Protein AF-A0A2V7IYR8-F1 (afdb_monomer)

Mean predicted aligned e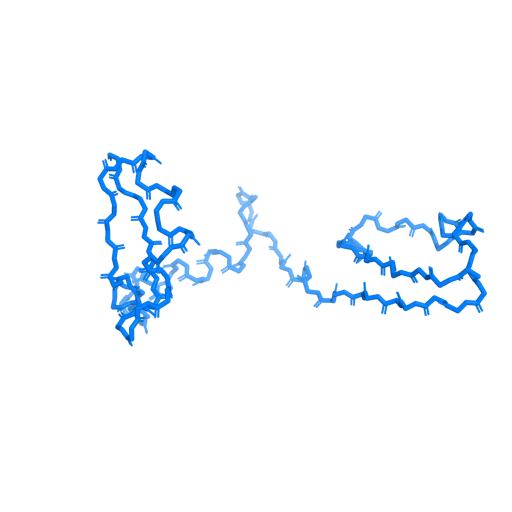rror: 12.11 Å

Radius of gyration: 20.06 Å; Cα contacts (8 Å, |Δi|>4): 96; chains: 1; bounding box: 41×47×37 Å

Solvent-accessible surface area (backbone atoms only — not comparable to full-atom values): 6291 Å² total; per-residue (Å²): 99,79,49,77,47,75,41,80,68,67,76,74,83,71,72,65,75,72,79,50,71,84,71,82,57,82,51,66,46,80,45,68,71,81,85,80,92,58,59,64,42,100,86,71,46,48,37,60,57,56,53,53,49,52,34,41,79,69,67,76,42,81,66,66,83,46,56,61,40,79,33,77,42,78,85,45,47,64,52,42,75,72,52,54,65,75,41,95,78,52,74,32,75,44,76,52,125

Structure (mmCIF, N/CA/C/O backbone):
data_AF-A0A2V7IYR8-F1
#
_entry.id   AF-A0A2V7IYR8-F1
#
loop_
_atom_site.group_PDB
_atom_site.id
_atom_site.type_symbol
_atom_site.label_atom_id
_atom_site.label_alt_id
_atom_site.label_comp_id
_atom_site.label_asym_id
_atom_site.label_entity_id
_atom_site.label_seq_id
_atom_site.pdbx_PDB_ins_code
_atom_site.Cartn_x
_atom_site.Cartn_y
_atom_site.Cartn_z
_atom_site.occupancy
_atom_site.B_iso_or_equiv
_atom_site.auth_seq_id
_atom_site.auth_comp_id
_atom_site.auth_asym_id
_atom_site.auth_atom_id
_atom_site.pdbx_PDB_model_num
ATOM 1 N N . LYS A 1 1 ? 19.211 17.245 -20.944 1.00 63.03 1 LYS A N 1
ATOM 2 C CA . LYS A 1 1 ? 19.038 16.235 -19.869 1.00 63.03 1 LYS A CA 1
ATOM 3 C C . LYS A 1 1 ? 17.562 15.887 -19.796 1.00 63.03 1 LYS A C 1
ATOM 5 O O . LYS A 1 1 ? 16.777 16.785 -19.508 1.00 63.03 1 LYS A O 1
ATOM 10 N N . GLN A 1 2 ? 17.223 14.639 -20.103 1.00 73.31 2 GLN A N 1
ATOM 11 C CA . GLN A 1 2 ? 15.884 14.084 -19.915 1.00 73.31 2 GLN A CA 1
ATOM 12 C C . GLN A 1 2 ? 15.793 13.498 -18.505 1.00 73.31 2 GLN A C 1
ATOM 14 O O . GLN A 1 2 ? 16.778 12.958 -17.998 1.00 73.31 2 GLN A O 1
ATOM 19 N N . GLY A 1 3 ? 14.646 13.666 -17.855 1.00 78.44 3 GLY A N 1
ATOM 20 C CA . GLY A 1 3 ? 14.418 13.185 -16.498 1.00 78.44 3 GLY A CA 1
ATOM 21 C C . GLY A 1 3 ? 12.930 13.042 -16.215 1.00 78.44 3 GLY A C 1
ATOM 22 O O . GLY A 1 3 ? 12.135 13.899 -16.602 1.00 78.44 3 GLY A O 1
ATOM 23 N N . THR A 1 4 ? 12.565 11.954 -15.543 1.00 85.31 4 THR A N 1
ATOM 24 C CA . THR A 1 4 ? 11.200 11.728 -15.060 1.00 85.31 4 THR A CA 1
ATOM 25 C C . THR A 1 4 ? 11.124 12.123 -13.593 1.00 85.31 4 THR A C 1
ATOM 27 O O . THR A 1 4 ? 11.912 11.637 -12.782 1.00 85.31 4 THR A O 1
ATOM 30 N N . VAL A 1 5 ? 10.170 12.988 -13.249 1.00 83.19 5 VAL A N 1
ATOM 31 C CA . VAL A 1 5 ? 9.919 13.431 -11.873 1.00 83.19 5 VAL A CA 1
ATOM 32 C C . VAL A 1 5 ? 8.566 12.892 -11.424 1.00 83.19 5 VAL A C 1
ATOM 34 O O . VAL A 1 5 ? 7.537 13.214 -12.020 1.00 83.19 5 VAL A O 1
ATOM 37 N N . LEU A 1 6 ? 8.571 12.074 -10.369 1.00 82.06 6 LEU A N 1
ATOM 38 C CA . LEU A 1 6 ? 7.364 11.552 -9.728 1.00 82.06 6 LEU A CA 1
ATOM 39 C C . LEU A 1 6 ? 7.008 12.404 -8.505 1.00 82.06 6 LEU A C 1
ATOM 41 O O . LEU A 1 6 ? 7.771 12.468 -7.543 1.00 82.06 6 LEU A O 1
ATOM 45 N N . LEU A 1 7 ? 5.824 13.011 -8.523 1.00 79.50 7 LEU A N 1
ATOM 46 C CA . LEU A 1 7 ? 5.304 13.854 -7.446 1.00 79.50 7 LEU A CA 1
ATOM 47 C C . LEU A 1 7 ? 4.347 13.058 -6.548 1.00 79.50 7 LEU A C 1
ATOM 49 O O . LEU A 1 7 ? 3.122 13.192 -6.616 1.00 79.50 7 LEU A O 1
ATOM 53 N N . TYR A 1 8 ? 4.905 12.187 -5.708 1.00 72.88 8 TYR A N 1
ATOM 54 C CA . TYR A 1 8 ? 4.110 11.348 -4.810 1.00 72.88 8 TYR A CA 1
ATOM 55 C C . TYR A 1 8 ? 3.603 12.135 -3.594 1.00 72.88 8 TYR A C 1
ATOM 57 O O . TYR A 1 8 ? 4.386 12.757 -2.881 1.00 72.88 8 TYR A O 1
ATOM 65 N N . GLY A 1 9 ? 2.287 12.112 -3.354 1.00 65.75 9 GLY A N 1
ATOM 66 C CA . GLY A 1 9 ? 1.670 12.817 -2.222 1.00 65.75 9 GLY A CA 1
ATOM 67 C C . GLY A 1 9 ? 1.726 14.347 -2.319 1.00 65.75 9 GLY A C 1
ATOM 68 O O . GLY A 1 9 ? 1.489 15.036 -1.323 1.00 65.75 9 GLY A O 1
ATOM 69 N N . HIS A 1 10 ? 2.040 14.888 -3.501 1.00 70.81 10 HIS A N 1
ATOM 70 C CA . HIS A 1 10 ? 2.066 16.331 -3.721 1.00 70.81 10 HIS A CA 1
ATOM 71 C C . HIS A 1 10 ? 0.698 16.954 -3.395 1.00 70.81 10 HIS A C 1
ATOM 73 O O . HIS A 1 10 ? -0.352 16.375 -3.669 1.00 70.81 10 HIS A O 1
ATOM 79 N N . GLY A 1 11 ? 0.717 18.117 -2.741 1.00 66.94 11 GLY A N 1
ATOM 80 C CA . GLY A 1 11 ? -0.490 18.812 -2.280 1.00 66.94 11 GLY A CA 1
ATOM 81 C C . GLY A 1 11 ? -1.031 18.379 -0.909 1.00 66.94 11 GLY A C 1
ATOM 82 O O . GLY A 1 11 ? -1.866 19.092 -0.365 1.00 66.94 11 GLY A O 1
ATOM 83 N N . HIS A 1 12 ? -0.546 17.289 -0.295 1.00 66.12 12 HIS A N 1
ATOM 84 C CA . HIS A 1 12 ? -1.056 16.834 1.011 1.00 66.12 12 HIS A CA 1
ATOM 85 C C . HIS A 1 12 ? -0.705 17.776 2.180 1.00 66.12 12 HIS A C 1
ATOM 87 O O . HIS A 1 12 ? -1.519 17.971 3.076 1.00 66.12 12 HIS A O 1
ATOM 93 N N . ALA A 1 13 ? 0.490 18.376 2.162 1.00 68.62 13 ALA A N 1
ATOM 94 C CA . ALA A 1 13 ? 1.009 19.199 3.261 1.00 68.62 13 ALA A CA 1
ATOM 95 C C . ALA A 1 13 ? 0.964 20.720 2.997 1.00 68.62 13 ALA A C 1
ATOM 97 O O . ALA A 1 13 ? 1.507 21.487 3.785 1.00 68.62 13 ALA A O 1
ATOM 98 N N . GLY A 1 14 ? 0.360 21.168 1.886 1.00 68.88 14 GLY A N 1
ATOM 99 C CA . GLY A 1 14 ? 0.218 22.600 1.571 1.00 68.88 14 GLY A CA 1
ATOM 100 C C . GLY A 1 14 ? 1.532 23.358 1.320 1.00 68.88 14 GLY A C 1
ATOM 101 O O . GLY A 1 14 ? 1.571 24.573 1.481 1.00 68.88 14 GLY A O 1
ATOM 102 N N . VAL A 1 15 ? 2.609 22.656 0.955 1.00 76.81 15 VAL A N 1
ATOM 103 C CA . VAL A 1 15 ? 3.914 23.268 0.656 1.00 76.81 15 VAL A CA 1
ATOM 104 C C . VAL A 1 15 ? 3.844 24.059 -0.650 1.00 76.81 15 VAL A C 1
ATOM 106 O O . VAL A 1 15 ? 3.266 23.593 -1.633 1.00 76.81 15 VAL A O 1
ATOM 109 N N . ASP A 1 16 ? 4.451 25.246 -0.648 1.00 81.69 16 ASP A N 1
ATOM 110 C CA . ASP A 1 16 ? 4.488 26.143 -1.800 1.00 81.69 16 ASP A CA 1
ATOM 111 C C . ASP A 1 16 ? 5.246 25.540 -2.997 1.00 81.69 16 ASP A C 1
ATOM 113 O O . ASP A 1 16 ? 6.231 24.809 -2.845 1.00 81.69 16 ASP A O 1
ATOM 117 N N . LEU A 1 17 ? 4.800 25.891 -4.208 1.00 73.62 17 LEU A N 1
ATOM 118 C CA . LEU A 1 17 ? 5.365 25.381 -5.459 1.00 73.62 17 LEU A CA 1
ATOM 119 C C . LEU A 1 17 ? 6.847 25.757 -5.635 1.00 73.62 17 LEU A C 1
ATOM 121 O O . LEU A 1 17 ? 7.560 25.087 -6.383 1.00 73.62 17 LEU A O 1
ATOM 125 N N . SER A 1 18 ? 7.338 26.781 -4.924 1.00 82.50 18 SER A N 1
ATOM 126 C CA . SER A 1 18 ? 8.751 27.178 -4.927 1.00 82.50 18 SER A CA 1
ATOM 127 C C . SER A 1 18 ? 9.712 26.064 -4.504 1.00 82.50 18 SER A C 1
ATOM 129 O O . SER A 1 18 ? 10.871 26.083 -4.925 1.00 82.50 18 SER A O 1
ATOM 131 N N . ALA A 1 19 ? 9.248 25.045 -3.768 1.00 79.56 19 ALA A N 1
ATOM 132 C CA . ALA A 1 19 ? 10.031 23.844 -3.466 1.00 79.56 19 ALA A CA 1
ATOM 133 C C . ALA A 1 19 ? 10.512 23.102 -4.732 1.00 79.56 19 ALA A C 1
ATOM 135 O O . ALA A 1 19 ? 11.508 22.380 -4.690 1.00 79.56 19 ALA A O 1
ATOM 136 N N . MET A 1 20 ? 9.844 23.300 -5.872 1.00 79.94 20 MET A N 1
ATOM 137 C CA . MET A 1 20 ? 10.209 22.691 -7.152 1.00 79.94 20 MET A CA 1
ATOM 138 C C . MET A 1 20 ? 11.217 23.514 -7.967 1.00 79.94 20 MET A C 1
ATOM 140 O O . MET A 1 20 ? 11.734 23.008 -8.959 1.00 79.94 20 MET A O 1
ATOM 144 N N . ASN A 1 21 ? 11.559 24.742 -7.556 1.00 85.69 21 ASN A N 1
ATOM 145 C CA . ASN A 1 21 ? 12.408 25.649 -8.348 1.00 85.69 21 ASN A CA 1
ATOM 146 C C . ASN A 1 21 ? 13.820 25.104 -8.623 1.00 85.69 21 ASN A C 1
ATOM 148 O O . ASN A 1 21 ? 14.460 25.504 -9.595 1.00 85.69 21 ASN A O 1
ATOM 152 N N . GLN A 1 22 ? 14.304 24.193 -7.775 1.00 80.75 22 GLN A N 1
ATOM 153 C CA . GLN A 1 22 ? 15.618 23.557 -7.914 1.00 80.75 22 GLN A CA 1
ATOM 154 C C . GLN A 1 22 ? 15.620 22.380 -8.907 1.00 80.75 22 GLN A C 1
ATOM 156 O O . GLN A 1 22 ? 16.682 21.880 -9.274 1.00 80.75 22 GLN A O 1
ATOM 161 N N . LEU A 1 23 ? 14.449 21.922 -9.359 1.00 78.12 23 LEU A N 1
ATOM 162 C CA . LEU A 1 23 ? 14.318 20.833 -10.324 1.00 78.12 23 LEU A CA 1
ATOM 163 C C . LEU A 1 23 ? 14.228 21.402 -11.741 1.00 78.12 23 LEU A C 1
ATOM 165 O O . LEU A 1 23 ? 13.147 21.706 -12.238 1.00 78.12 23 LEU A O 1
ATOM 169 N N . GLN A 1 24 ? 15.376 21.527 -12.406 1.00 80.81 24 GLN A N 1
ATOM 170 C CA . GLN A 1 24 ? 15.461 22.041 -13.774 1.00 80.81 24 GLN A CA 1
ATOM 171 C C . GLN A 1 24 ? 15.923 20.952 -14.746 1.00 80.81 24 GLN A C 1
ATOM 173 O O . GLN A 1 24 ? 17.036 20.430 -14.653 1.00 80.81 24 GLN A O 1
ATOM 178 N N . PHE A 1 25 ? 15.066 20.635 -15.715 1.00 79.31 25 PHE A N 1
ATOM 179 C CA . PHE A 1 25 ? 15.351 19.713 -16.813 1.00 79.31 25 PHE A CA 1
ATOM 180 C C . PHE A 1 25 ? 15.046 20.403 -18.141 1.00 79.31 25 PHE A C 1
ATOM 182 O O . PHE A 1 25 ? 14.153 21.241 -18.212 1.00 79.31 25 PHE A O 1
ATOM 189 N N . LEU A 1 26 ? 15.778 20.035 -19.196 1.00 77.19 26 LEU A N 1
ATOM 190 C CA . LEU A 1 26 ? 15.520 20.552 -20.547 1.00 77.19 26 LEU A CA 1
ATOM 191 C C . LEU A 1 26 ? 14.194 20.011 -21.106 1.00 77.19 26 LEU A C 1
ATOM 193 O O . LEU A 1 26 ? 13.485 20.734 -21.790 1.00 77.19 26 LEU A O 1
ATOM 197 N N . GLU A 1 27 ? 13.863 18.759 -20.777 1.00 79.81 27 GLU A N 1
ATOM 198 C CA . GLU A 1 27 ? 12.642 18.062 -21.204 1.00 79.81 27 GLU A CA 1
ATOM 199 C C . GLU A 1 27 ? 12.154 17.153 -20.056 1.00 79.81 27 GLU A C 1
ATOM 201 O O . GLU A 1 27 ? 12.524 15.973 -19.999 1.00 79.81 27 GLU A O 1
ATOM 206 N N . PRO A 1 28 ? 11.414 17.682 -19.065 1.00 79.31 28 PRO A N 1
ATOM 207 C CA . PRO A 1 28 ? 10.902 16.861 -17.975 1.00 79.31 28 PRO A CA 1
ATOM 208 C C . PRO A 1 28 ? 9.676 16.047 -18.405 1.00 79.31 28 PRO A C 1
ATOM 210 O O . PRO A 1 28 ? 8.747 16.575 -19.013 1.00 79.31 28 PRO A O 1
ATOM 213 N N . THR A 1 29 ? 9.622 14.780 -17.991 1.00 85.19 29 THR A N 1
ATOM 214 C CA . THR A 1 29 ? 8.357 14.033 -17.894 1.00 85.19 29 THR A CA 1
ATOM 215 C C . THR A 1 29 ? 7.855 14.134 -16.458 1.00 85.19 29 THR A C 1
ATOM 217 O O . THR A 1 29 ? 8.483 13.601 -15.541 1.00 85.19 29 THR A O 1
ATOM 220 N N . LEU A 1 30 ? 6.740 14.835 -16.246 1.00 83.44 30 LEU A N 1
ATOM 221 C CA . LEU A 1 30 ? 6.130 14.979 -14.926 1.00 83.44 30 LEU A CA 1
ATOM 222 C C . LEU A 1 30 ? 5.028 13.934 -14.732 1.00 83.44 30 LEU A C 1
ATOM 224 O O . LEU A 1 30 ? 4.055 13.907 -15.482 1.00 83.44 30 LEU A O 1
ATOM 228 N N . VAL A 1 31 ? 5.159 13.107 -13.697 1.00 81.44 31 VAL A N 1
ATOM 229 C CA . VAL A 1 31 ? 4.123 12.157 -13.280 1.00 81.44 31 VAL A CA 1
ATOM 230 C C . VAL A 1 31 ? 3.597 12.609 -11.926 1.00 81.44 31 VAL A C 1
ATOM 232 O O . VAL A 1 31 ? 4.289 12.510 -10.914 1.00 81.44 31 VAL A O 1
ATOM 235 N N . SER A 1 32 ? 2.371 13.127 -11.914 1.00 76.50 32 SER A N 1
ATOM 236 C CA . SER A 1 32 ? 1.736 13.682 -10.718 1.00 76.50 32 SER A CA 1
ATOM 237 C C . SER A 1 32 ? 0.485 12.879 -10.364 1.00 76.50 32 SER A C 1
ATOM 239 O O . SER A 1 32 ? -0.617 13.256 -10.765 1.00 76.50 32 SER A O 1
ATOM 241 N N . PRO A 1 33 ? 0.618 11.724 -9.683 1.00 60.81 33 PRO A N 1
ATOM 242 C CA . PRO A 1 33 ? -0.544 10.937 -9.306 1.00 60.81 33 PRO A CA 1
ATOM 243 C C . PRO A 1 33 ? -1.403 11.747 -8.330 1.00 60.81 33 PRO A C 1
ATOM 245 O O . PRO A 1 33 ? -0.956 12.141 -7.253 1.00 60.81 33 PRO A O 1
ATOM 248 N N . VAL A 1 34 ? -2.647 12.002 -8.725 1.00 59.16 34 VAL A N 1
ATOM 249 C CA . VAL A 1 34 ? -3.673 12.616 -7.881 1.00 59.16 34 VAL A CA 1
ATOM 250 C C . VAL A 1 34 ? -4.511 11.507 -7.245 1.00 59.16 34 VAL A C 1
ATOM 252 O O . VAL A 1 34 ? -5.019 10.634 -7.946 1.00 59.16 34 VAL A O 1
ATOM 255 N N . GLY A 1 35 ? -4.625 11.502 -5.913 1.00 57.78 35 GLY A N 1
ATOM 256 C CA . GLY A 1 35 ? -5.372 10.458 -5.198 1.00 57.78 35 GLY A CA 1
ATOM 257 C C . GLY A 1 35 ? -4.965 10.252 -3.740 1.00 57.78 35 GLY A C 1
ATOM 258 O 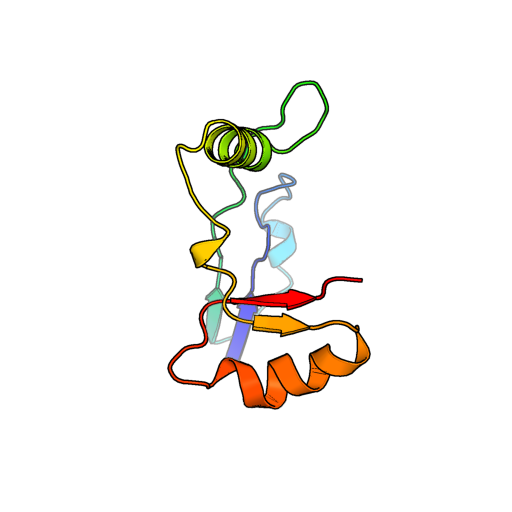O . GLY A 1 35 ? -4.629 9.140 -3.354 1.00 57.78 35 GLY A O 1
ATOM 259 N N . ALA A 1 36 ? -4.996 11.307 -2.923 1.00 51.66 36 ALA A N 1
ATOM 260 C CA . ALA A 1 36 ? -4.871 11.209 -1.461 1.00 51.66 36 ALA A CA 1
ATOM 261 C C . ALA A 1 36 ? -6.113 11.768 -0.731 1.00 51.66 36 ALA A C 1
ATOM 263 O O . ALA A 1 36 ? -6.045 12.143 0.436 1.00 51.66 36 ALA A O 1
ATOM 264 N N . SER A 1 37 ? -7.256 11.876 -1.418 1.00 56.84 37 SER A N 1
ATOM 265 C CA . SER A 1 37 ? -8.481 12.496 -0.899 1.00 56.84 37 SER A CA 1
ATOM 266 C C . SER A 1 37 ? -9.320 11.511 -0.082 1.00 56.84 37 SER A C 1
ATOM 268 O O . SER A 1 37 ? -10.391 11.068 -0.491 1.00 56.84 37 SER A O 1
ATOM 270 N N . GLY A 1 38 ? -8.825 11.160 1.101 1.00 65.56 38 GLY A N 1
ATOM 271 C CA . GLY A 1 38 ? -9.614 10.510 2.142 1.00 65.56 38 GLY A CA 1
ATOM 272 C C . GLY A 1 38 ? -9.740 11.428 3.350 1.00 65.56 38 GLY A C 1
ATOM 273 O O . GLY A 1 38 ? -8.750 12.011 3.781 1.00 65.56 38 GLY A O 1
ATOM 274 N N . GLY A 1 39 ? -10.949 11.552 3.899 1.00 82.94 39 GLY A N 1
ATOM 275 C CA . GLY A 1 39 ? -11.125 12.088 5.247 1.00 82.94 39 GLY A CA 1
ATOM 276 C C . GLY A 1 39 ? -10.562 11.135 6.303 1.00 82.94 39 GLY A C 1
ATOM 277 O O . GLY A 1 39 ? -10.153 10.011 5.995 1.00 82.94 39 GLY A O 1
ATOM 278 N N . TRP A 1 40 ? -10.581 11.586 7.549 1.00 89.62 40 TRP A N 1
ATOM 279 C CA . TRP A 1 40 ? -10.256 10.778 8.719 1.00 89.62 40 TRP A CA 1
ATOM 280 C C . TRP A 1 40 ? -11.497 10.688 9.606 1.00 89.62 40 TRP A C 1
ATOM 282 O O . TRP A 1 40 ? -12.231 11.667 9.750 1.00 89.62 40 TRP A O 1
ATOM 292 N N . GLU A 1 41 ? -11.747 9.520 10.187 1.00 92.38 41 GLU A N 1
ATOM 293 C CA . GLU A 1 41 ? -12.753 9.361 11.234 1.00 92.38 41 GLU A CA 1
ATOM 294 C C . GLU A 1 41 ? -12.261 10.003 12.543 1.00 92.38 41 GLU A C 1
ATOM 296 O O . GLU A 1 41 ? -11.073 10.283 12.710 1.00 92.38 41 GLU A O 1
ATOM 301 N N . ALA A 1 42 ? -13.163 10.202 13.508 1.00 94.62 42 ALA A N 1
ATOM 302 C CA . ALA A 1 42 ? -12.824 10.801 14.805 1.00 94.62 42 ALA A CA 1
ATOM 303 C C . ALA A 1 42 ? -11.747 10.019 15.590 1.00 94.62 42 ALA A C 1
ATOM 305 O O . ALA A 1 42 ? -11.081 10.585 16.451 1.00 94.62 42 ALA A O 1
ATOM 306 N N . ASP A 1 43 ? -11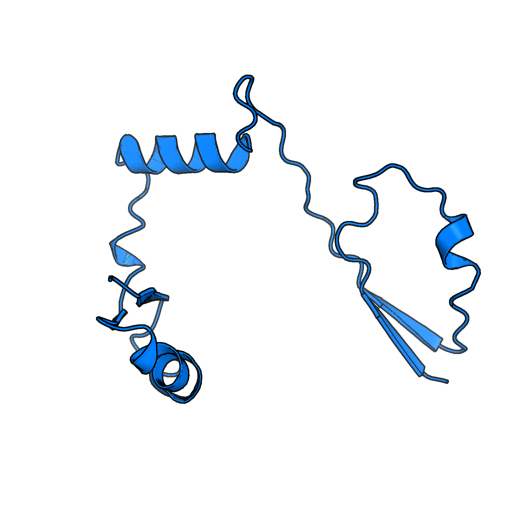.568 8.731 15.284 1.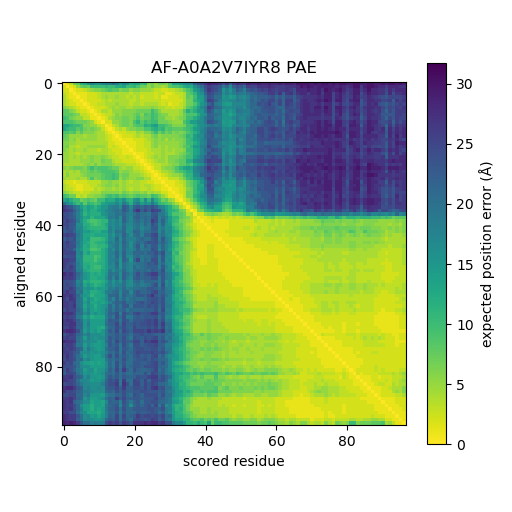00 92.94 43 ASP A N 1
ATOM 307 C CA . ASP A 1 43 ? -10.554 7.852 15.877 1.00 92.94 43 ASP A CA 1
ATOM 308 C C . ASP A 1 43 ? -9.215 7.843 15.112 1.00 92.94 43 ASP A C 1
ATOM 310 O O . ASP A 1 43 ? -8.323 7.059 15.431 1.00 92.94 43 ASP A O 1
ATOM 314 N N . GLY A 1 44 ? -9.066 8.700 14.098 1.00 86.31 44 GLY A N 1
ATOM 315 C CA . GLY A 1 44 ? -7.840 8.825 13.314 1.00 86.31 44 GLY A CA 1
ATOM 316 C C . GLY A 1 44 ? -7.647 7.737 12.258 1.00 86.31 44 GLY A C 1
ATOM 317 O O . GLY A 1 44 ? -6.576 7.666 11.658 1.00 86.31 44 GLY A O 1
ATOM 318 N N . ARG A 1 45 ? -8.646 6.889 11.979 1.00 88.81 45 ARG A N 1
ATOM 319 C CA . ARG A 1 45 ? -8.583 5.957 10.841 1.00 88.81 45 ARG A CA 1
ATOM 320 C C . ARG A 1 45 ? -8.964 6.650 9.527 1.00 88.81 45 ARG A C 1
ATOM 322 O O . ARG A 1 45 ? -9.855 7.498 9.530 1.00 88.81 45 ARG A O 1
ATOM 329 N N . PRO A 1 46 ? -8.376 6.265 8.377 1.00 88.38 46 PRO A N 1
ATOM 330 C CA . PRO A 1 46 ? -8.807 6.793 7.085 1.00 88.38 46 PRO A CA 1
ATOM 331 C C . PRO A 1 46 ? -10.272 6.433 6.793 1.00 88.38 46 PRO A C 1
ATOM 333 O O . PRO A 1 46 ? -10.653 5.261 6.846 1.00 88.38 46 PRO A O 1
ATOM 336 N N . THR A 1 47 ? -11.093 7.406 6.398 1.00 8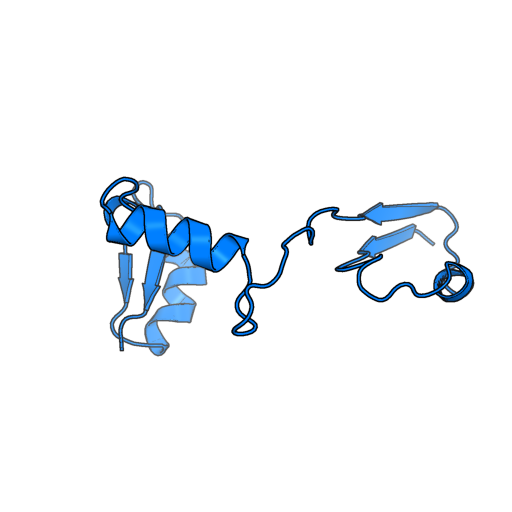9.56 47 THR A N 1
ATOM 337 C CA . THR A 1 47 ? -12.518 7.200 6.080 1.00 89.56 47 THR A CA 1
ATOM 338 C C . THR A 1 47 ? -12.720 6.143 4.993 1.00 89.56 47 THR A C 1
ATOM 340 O O . THR A 1 47 ? -13.634 5.322 5.084 1.00 89.56 47 THR A O 1
ATOM 343 N N . THR A 1 48 ? -11.850 6.099 3.978 1.00 88.62 48 THR A N 1
ATOM 344 C CA . THR A 1 48 ? -11.907 5.073 2.921 1.00 88.62 48 THR A CA 1
ATOM 345 C C . THR A 1 48 ? -11.700 3.670 3.484 1.00 88.62 48 THR A C 1
ATOM 347 O O . THR A 1 48 ? -12.434 2.754 3.118 1.00 88.62 48 THR A O 1
ATOM 350 N N . TYR A 1 49 ? -10.755 3.507 4.415 1.00 89.75 49 TYR A N 1
ATOM 351 C CA . TYR A 1 49 ? -10.520 2.234 5.092 1.00 89.75 49 TYR A CA 1
ATOM 352 C C . TYR A 1 49 ? -11.756 1.802 5.889 1.00 89.75 49 TYR A C 1
ATOM 354 O O . TYR A 1 49 ? -12.232 0.682 5.721 1.00 89.75 49 TYR A O 1
ATOM 362 N N . VAL A 1 50 ? -12.335 2.701 6.693 1.00 94.44 50 VAL A N 1
ATOM 363 C CA . VAL A 1 50 ? -13.508 2.380 7.525 1.00 94.44 50 VAL A CA 1
ATOM 364 C C . VAL A 1 50 ? -14.735 2.040 6.679 1.00 94.44 50 VAL A C 1
ATOM 366 O O . VAL A 1 50 ? -15.466 1.103 7.000 1.00 94.44 50 VAL A O 1
ATOM 369 N N . ARG A 1 51 ? -14.961 2.753 5.570 1.00 94.19 51 ARG A N 1
ATOM 370 C CA . ARG A 1 51 ? -16.043 2.428 4.628 1.00 94.19 51 ARG A CA 1
ATOM 371 C C . ARG A 1 51 ? -15.832 1.065 3.972 1.00 94.19 51 ARG A C 1
ATOM 373 O O . ARG A 1 51 ? -16.769 0.274 3.958 1.00 94.19 51 ARG A O 1
ATOM 380 N N . ALA A 1 52 ? -14.629 0.783 3.473 1.00 94.25 52 ALA A N 1
ATOM 381 C CA . ALA A 1 52 ? -14.314 -0.500 2.849 1.00 94.25 52 ALA A CA 1
ATOM 382 C C . ALA A 1 52 ? -14.475 -1.668 3.834 1.00 94.25 52 ALA A C 1
ATOM 384 O O . ALA A 1 52 ? -15.120 -2.660 3.504 1.00 94.25 52 ALA A O 1
ATOM 385 N N . LEU A 1 53 ? -13.975 -1.519 5.065 1.00 95.19 53 LEU A N 1
ATOM 386 C CA . LEU A 1 53 ? -14.125 -2.522 6.118 1.00 95.19 53 LEU A CA 1
ATOM 387 C C . LEU A 1 53 ? -15.603 -2.816 6.411 1.00 95.19 53 LEU A C 1
ATOM 389 O O . LEU A 1 53 ? -16.000 -3.975 6.412 1.00 95.19 53 LEU A O 1
ATOM 393 N N . ARG A 1 54 ? -16.443 -1.782 6.556 1.00 97.38 54 ARG A N 1
ATOM 394 C CA . ARG A 1 54 ? -17.887 -1.957 6.799 1.00 97.38 54 ARG A CA 1
ATOM 395 C C . ARG A 1 54 ? -18.599 -2.710 5.675 1.00 97.38 54 ARG A C 1
ATOM 397 O O . ARG A 1 54 ? -19.546 -3.440 5.951 1.00 97.38 54 ARG A O 1
ATOM 404 N N . LEU A 1 55 ? -18.192 -2.518 4.419 1.00 98.00 55 LEU A N 1
ATOM 405 C CA . LEU A 1 55 ? -18.758 -3.262 3.286 1.00 98.00 55 LEU A CA 1
ATOM 406 C C . LEU A 1 55 ? -18.426 -4.758 3.382 1.00 98.00 55 LEU A C 1
ATOM 408 O O . LEU A 1 55 ? -19.297 -5.589 3.127 1.00 98.00 55 LEU A O 1
ATOM 412 N N . ILE A 1 56 ? -17.199 -5.085 3.796 1.00 97.31 56 ILE A N 1
ATOM 413 C CA . ILE A 1 56 ? -16.746 -6.465 4.015 1.00 97.31 56 ILE A CA 1
ATOM 414 C C . ILE A 1 56 ? -17.477 -7.085 5.212 1.00 97.31 56 ILE A C 1
ATOM 416 O O . ILE A 1 56 ? -18.070 -8.151 5.085 1.00 97.31 56 ILE A O 1
ATOM 420 N N . GLU A 1 57 ? -17.508 -6.402 6.359 1.00 97.31 57 GLU A N 1
ATOM 421 C CA . GLU A 1 57 ? -18.156 -6.886 7.591 1.00 97.31 57 GLU A CA 1
ATOM 422 C C . GLU A 1 57 ? -19.660 -7.138 7.414 1.00 97.31 57 GLU A C 1
ATOM 424 O O . GLU A 1 57 ? -20.224 -8.027 8.047 1.00 97.31 57 GLU A O 1
ATOM 429 N N . ARG A 1 58 ? -20.320 -6.375 6.534 1.00 98.12 58 ARG A N 1
ATOM 430 C CA . ARG A 1 58 ? -21.741 -6.553 6.193 1.00 98.12 58 ARG A CA 1
ATOM 431 C C . ARG A 1 58 ? -21.988 -7.605 5.110 1.00 98.12 58 ARG A C 1
ATOM 433 O O . ARG A 1 58 ? -23.137 -7.785 4.714 1.00 98.12 58 ARG A O 1
ATOM 440 N N . GLY A 1 59 ? -20.943 -8.242 4.583 1.00 96.88 59 GLY A N 1
ATOM 441 C CA . GLY A 1 59 ? -21.047 -9.202 3.482 1.00 96.88 59 GLY A CA 1
ATOM 442 C C . GLY A 1 59 ? -21.500 -8.587 2.153 1.00 96.88 59 GLY A C 1
ATOM 443 O O . GLY A 1 59 ? -21.924 -9.312 1.260 1.00 96.88 59 GLY A O 1
ATOM 444 N N . GLN A 1 60 ? -21.434 -7.259 2.007 1.00 98.31 60 GLN A N 1
ATOM 445 C CA . GLN A 1 60 ? -21.785 -6.570 0.759 1.00 98.31 60 GLN A CA 1
ATOM 446 C C . GLN A 1 60 ? -20.664 -6.663 -0.280 1.00 98.31 60 GLN A C 1
ATOM 448 O O . GLN A 1 60 ? -20.913 -6.507 -1.473 1.00 98.31 60 GLN A O 1
ATOM 453 N N . VAL A 1 61 ? -19.432 -6.903 0.175 1.00 97.19 61 VAL A N 1
ATOM 454 C CA . VAL A 1 61 ? -18.257 -7.126 -0.666 1.00 97.19 61 VAL A CA 1
ATOM 455 C C . VAL A 1 61 ? -17.514 -8.353 -0.150 1.00 97.19 61 VAL A C 1
ATOM 457 O O . VAL A 1 61 ? -17.082 -8.374 1.001 1.00 97.19 61 VAL A O 1
ATOM 460 N N . ASP A 1 62 ? -17.323 -9.346 -1.017 1.00 96.38 62 ASP A N 1
ATOM 461 C CA . ASP A 1 62 ? -16.431 -10.476 -0.760 1.00 96.38 62 ASP A CA 1
ATOM 462 C C . ASP A 1 62 ? -15.049 -10.202 -1.363 1.00 96.38 62 ASP A C 1
ATOM 464 O O . ASP A 1 62 ? -14.887 -10.111 -2.578 1.00 96.38 62 ASP A O 1
ATOM 468 N N . VAL A 1 63 ? -14.043 -10.076 -0.498 1.00 94.75 63 VAL A N 1
ATOM 469 C CA . VAL A 1 63 ? -12.631 -9.970 -0.901 1.00 94.75 63 VAL A CA 1
ATOM 47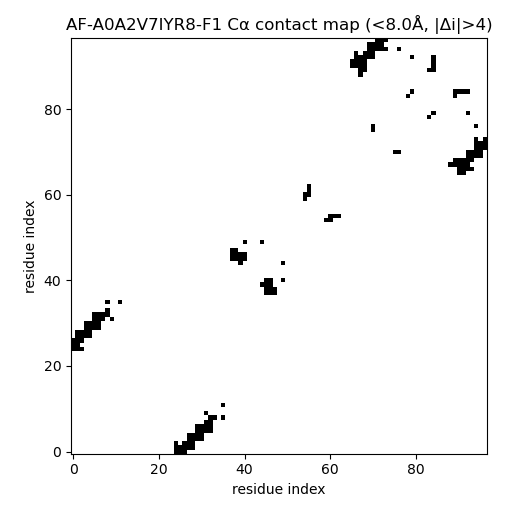0 C C . VAL A 1 63 ? -11.891 -11.302 -0.789 1.00 94.75 63 VAL A C 1
ATOM 472 O O . VAL A 1 63 ? -10.774 -11.424 -1.289 1.00 94.75 63 VAL A O 1
ATOM 475 N N . GLY A 1 64 ? -12.483 -12.302 -0.128 1.00 94.62 64 GLY A N 1
ATOM 476 C CA . GLY A 1 64 ? -11.875 -13.612 0.080 1.00 94.62 64 GLY A CA 1
ATOM 477 C C . GLY A 1 64 ? -11.664 -14.354 -1.235 1.00 94.62 64 GLY A C 1
ATOM 478 O O . GLY A 1 64 ? -10.603 -14.946 -1.427 1.00 94.62 64 GLY A O 1
ATOM 479 N N . SER A 1 65 ? -12.611 -14.235 -2.169 1.00 93.94 65 SER A N 1
ATOM 480 C CA . SER A 1 65 ? -12.507 -14.783 -3.530 1.00 93.94 65 SER A CA 1
ATOM 481 C C . SER A 1 65 ? -11.365 -14.197 -4.367 1.00 93.94 65 SER A C 1
ATOM 483 O O . SER A 1 65 ? -10.908 -14.841 -5.309 1.00 93.94 65 SER A O 1
ATOM 485 N N . LEU A 1 66 ? -10.841 -13.018 -4.011 1.00 95.88 66 LEU A N 1
ATOM 486 C CA . LEU A 1 66 ? -9.663 -12.446 -4.671 1.00 95.88 66 LEU A CA 1
ATOM 487 C C . LEU A 1 66 ? -8.362 -13.132 -4.223 1.00 95.88 66 LEU A C 1
ATOM 489 O O . LEU A 1 66 ? -7.354 -13.072 -4.929 1.00 95.88 66 LEU A O 1
ATOM 493 N N . ILE A 1 67 ? -8.359 -13.785 -3.054 1.00 96.62 67 ILE A N 1
ATOM 494 C CA . ILE A 1 67 ? -7.186 -14.457 -2.487 1.00 96.62 67 ILE A CA 1
ATOM 495 C C . ILE A 1 67 ? -7.057 -15.856 -3.089 1.00 96.62 67 ILE A C 1
ATOM 497 O O . ILE A 1 67 ? -7.554 -16.846 -2.560 1.00 96.62 67 ILE A O 1
ATOM 501 N N . THR A 1 68 ? -6.327 -15.927 -4.193 1.00 97.00 68 THR A N 1
ATOM 502 C CA . THR A 1 68 ? -6.056 -17.180 -4.915 1.00 97.00 68 THR A CA 1
ATOM 503 C C . THR A 1 68 ? -4.877 -17.976 -4.359 1.00 97.00 68 THR A C 1
ATOM 505 O O . THR A 1 68 ? -4.841 -19.191 -4.509 1.00 97.00 68 THR A O 1
ATOM 508 N N . HIS A 1 69 ? -3.904 -17.308 -3.729 1.00 96.81 69 HIS A N 1
ATOM 509 C CA . HIS A 1 69 ? -2.663 -17.935 -3.270 1.00 96.81 69 HIS A CA 1
ATOM 510 C C . HIS A 1 69 ? -2.374 -17.539 -1.820 1.00 96.81 69 HIS A C 1
ATOM 512 O O . HIS A 1 69 ? -2.437 -16.362 -1.456 1.00 96.81 69 HIS A O 1
ATOM 518 N N . ARG A 1 70 ? -2.064 -18.529 -0.979 1.00 96.44 70 ARG A N 1
ATOM 519 C CA . ARG A 1 70 ? -1.748 -18.341 0.441 1.00 96.44 70 ARG A CA 1
ATOM 520 C C . ARG A 1 70 ? -0.375 -18.922 0.729 1.00 96.44 70 ARG A C 1
ATOM 522 O O . ARG A 1 70 ? -0.134 -20.094 0.459 1.00 96.44 70 ARG A O 1
ATOM 529 N N . TYR A 1 71 ? 0.502 -18.094 1.274 1.00 96.75 71 TYR A N 1
ATOM 530 C CA . TYR A 1 71 ? 1.875 -18.453 1.590 1.00 96.75 71 TYR A CA 1
ATOM 531 C C . TYR A 1 71 ? 2.042 -18.580 3.109 1.00 96.75 71 TYR A C 1
ATOM 533 O O . TYR A 1 71 ? 1.678 -17.641 3.818 1.00 96.75 71 TYR A O 1
ATOM 541 N N . PRO A 1 72 ? 2.589 -19.694 3.622 1.00 95.69 72 PRO A N 1
ATOM 542 C CA . PRO A 1 72 ? 2.663 -19.950 5.063 1.00 95.69 72 PRO A CA 1
ATOM 543 C C . PRO A 1 72 ? 3.873 -19.293 5.752 1.00 95.69 72 PRO A C 1
ATOM 545 O O . PRO A 1 72 ? 4.044 -19.434 6.955 1.00 95.69 72 PRO A O 1
ATOM 548 N N . SER A 1 73 ? 4.765 -18.641 4.999 1.00 96.12 73 SER A N 1
ATOM 549 C CA . SER A 1 73 ? 5.984 -18.020 5.530 1.00 96.12 73 SER A CA 1
ATOM 550 C C . SER A 1 73 ? 6.401 -16.816 4.689 1.00 96.12 73 SER A C 1
ATOM 552 O O . SER A 1 73 ? 6.159 -16.769 3.477 1.00 96.12 73 SER A O 1
ATOM 554 N N . LEU A 1 74 ? 7.099 -15.871 5.325 1.00 96.62 74 LEU A N 1
ATOM 555 C CA . LEU A 1 74 ? 7.796 -14.781 4.640 1.00 96.62 74 LEU A CA 1
ATOM 556 C C . LEU A 1 74 ? 8.865 -15.294 3.663 1.00 96.62 74 LEU A C 1
ATOM 558 O O . LEU A 1 74 ? 9.093 -14.660 2.637 1.00 96.62 74 LEU A O 1
ATOM 562 N N . ASP A 1 75 ? 9.438 -16.476 3.897 1.00 96.56 75 ASP A N 1
ATOM 563 C CA . ASP A 1 75 ? 10.427 -17.089 2.995 1.00 96.56 75 ASP A CA 1
ATOM 564 C C . ASP A 1 75 ? 9.843 -17.428 1.615 1.00 96.56 75 ASP A C 1
ATOM 566 O O . ASP A 1 75 ? 10.570 -17.593 0.639 1.00 96.56 75 ASP A O 1
ATOM 570 N N . SER A 1 76 ? 8.513 -17.520 1.509 1.00 95.00 76 SER A N 1
ATOM 571 C CA . SER A 1 76 ? 7.817 -17.755 0.239 1.00 95.00 76 SER A CA 1
ATOM 572 C C . SER A 1 76 ? 7.623 -16.478 -0.587 1.00 95.00 76 SER A C 1
ATOM 574 O O . SER A 1 76 ? 7.302 -16.558 -1.772 1.00 95.00 76 SER A O 1
ATOM 576 N N . VAL A 1 77 ? 7.827 -15.295 0.004 1.00 93.56 77 VAL A N 1
ATOM 577 C CA . VAL A 1 77 ? 7.602 -13.998 -0.654 1.00 93.56 77 VAL A CA 1
ATOM 578 C C . VAL A 1 77 ? 8.468 -13.813 -1.908 1.00 93.56 77 VAL A C 1
ATOM 580 O O . VAL A 1 77 ? 7.910 -13.423 -2.936 1.00 93.56 77 VAL A O 1
ATOM 583 N N . PRO A 1 78 ? 9.781 -14.128 -1.911 1.00 96.12 78 PRO A N 1
ATOM 584 C CA . PRO A 1 78 ? 10.597 -14.004 -3.117 1.00 96.12 78 PRO A CA 1
ATOM 585 C C . PRO A 1 78 ? 10.047 -14.820 -4.291 1.00 96.12 78 PRO A C 1
ATOM 587 O O . PRO A 1 78 ? 9.960 -14.312 -5.405 1.00 96.12 78 PRO A O 1
ATOM 590 N N . ARG A 1 79 ? 9.603 -16.058 -4.039 1.00 93.38 79 ARG A N 1
ATOM 591 C CA . ARG A 1 79 ? 8.987 -16.918 -5.059 1.00 93.38 79 ARG A CA 1
ATOM 592 C C . ARG A 1 79 ? 7.662 -16.339 -5.563 1.00 93.38 79 ARG A C 1
ATOM 594 O O . ARG A 1 79 ? 7.445 -16.303 -6.776 1.00 93.38 79 ARG A O 1
ATOM 601 N N . ALA A 1 80 ? 6.821 -15.844 -4.652 1.00 93.69 80 ALA A N 1
ATOM 602 C CA . ALA A 1 80 ? 5.548 -15.219 -4.994 1.00 93.69 80 ALA A CA 1
ATOM 603 C C . ALA A 1 80 ? 5.737 -14.067 -5.999 1.00 93.69 80 ALA A C 1
ATOM 605 O O . ALA A 1 80 ? 5.031 -13.985 -7.006 1.00 93.69 80 ALA A O 1
ATOM 606 N N . PHE A 1 81 ? 6.737 -13.212 -5.757 1.00 92.00 81 PHE A N 1
ATOM 607 C CA . PHE A 1 81 ? 7.073 -12.082 -6.626 1.00 92.00 81 PHE A CA 1
ATOM 608 C C . PHE A 1 81 ? 7.872 -12.457 -7.874 1.00 92.00 81 PHE A C 1
ATOM 610 O O . PHE A 1 81 ? 7.751 -11.765 -8.875 1.00 92.00 81 PHE A O 1
ATOM 617 N N . ALA A 1 82 ? 8.685 -13.512 -7.852 1.00 93.19 82 ALA A N 1
ATOM 618 C CA . ALA A 1 82 ? 9.524 -13.875 -8.994 1.00 93.19 82 ALA A CA 1
ATOM 619 C C . ALA A 1 82 ? 8.795 -14.739 -10.033 1.00 93.19 82 ALA A C 1
ATOM 621 O O . ALA A 1 82 ? 9.122 -14.662 -11.214 1.00 93.19 82 ALA A O 1
ATOM 622 N N . ALA A 1 83 ? 7.833 -15.567 -9.606 1.00 93.25 83 ALA A N 1
ATOM 623 C CA . ALA A 1 83 ? 7.240 -16.587 -10.470 1.00 93.25 83 ALA A CA 1
ATOM 624 C C . ALA A 1 83 ? 5.723 -16.733 -10.306 1.00 93.25 83 ALA A C 1
ATOM 626 O O . ALA A 1 83 ? 4.99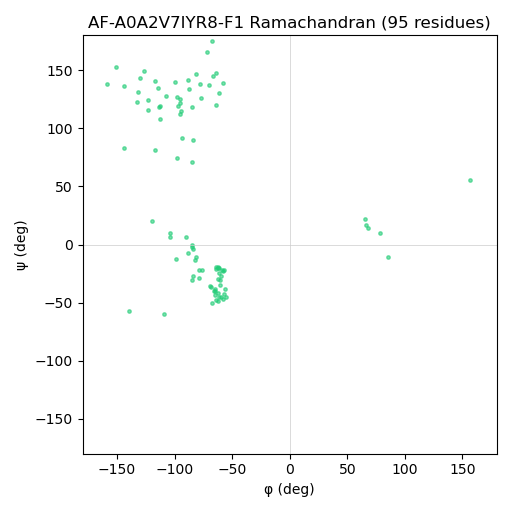4 -16.581 -11.284 1.00 93.25 83 ALA A O 1
ATOM 627 N N . ASP A 1 84 ? 5.235 -17.015 -9.092 1.00 93.00 84 ASP A N 1
ATOM 628 C CA . ASP A 1 84 ? 3.852 -17.487 -8.910 1.00 93.00 84 ASP A CA 1
ATOM 629 C C . ASP A 1 84 ? 2.803 -16.451 -9.381 1.00 93.00 84 ASP A C 1
ATOM 631 O O . ASP A 1 84 ? 1.744 -16.829 -9.882 1.00 93.00 84 ASP A O 1
ATOM 635 N N . HIS A 1 85 ? 3.116 -15.147 -9.309 1.00 89.62 85 HIS A N 1
ATOM 636 C CA . HIS A 1 85 ? 2.237 -14.069 -9.782 1.00 89.62 85 HIS A CA 1
ATOM 637 C C . HIS A 1 85 ? 1.924 -14.091 -11.290 1.00 89.62 85 HIS A C 1
ATOM 639 O O . HIS A 1 85 ? 0.960 -13.457 -11.711 1.00 89.62 85 HIS A O 1
ATOM 645 N N . GLY A 1 86 ? 2.728 -14.790 -12.099 1.00 92.75 86 GLY A N 1
ATOM 646 C CA . GLY A 1 86 ? 2.508 -14.947 -13.539 1.00 92.75 86 GLY A CA 1
ATOM 647 C C . GLY A 1 86 ? 1.554 -16.091 -13.904 1.00 92.75 86 GLY A C 1
ATOM 648 O O . GLY A 1 86 ? 1.290 -16.312 -15.084 1.00 92.75 86 GLY A O 1
ATOM 649 N N . GLY A 1 87 ? 1.064 -16.851 -12.919 1.00 94.44 87 GLY A N 1
ATOM 650 C CA . GLY A 1 87 ? 0.174 -17.985 -13.154 1.00 94.44 87 GLY A CA 1
ATOM 651 C C . GLY A 1 87 ? -1.198 -17.562 -13.705 1.00 94.44 87 GLY A C 1
ATOM 652 O O . GLY A 1 87 ? -1.748 -16.553 -13.269 1.00 94.44 87 GLY A O 1
ATOM 653 N N . PRO A 1 88 ? -1.822 -18.356 -14.598 1.00 93.56 88 PRO A N 1
ATOM 654 C CA . PRO A 1 88 ? -3.097 -18.000 -15.237 1.00 93.56 88 PRO A CA 1
ATOM 655 C C . PRO A 1 88 ? -4.275 -17.873 -14.256 1.00 93.56 88 PRO A C 1
ATOM 657 O O . PRO A 1 88 ? -5.257 -17.206 -14.561 1.00 93.56 88 PRO A O 1
ATOM 660 N N . ASN A 1 89 ? -4.168 -18.485 -13.071 1.00 94.06 89 ASN A N 1
ATOM 661 C CA . ASN A 1 89 ? -5.181 -18.434 -12.012 1.00 94.06 89 ASN A CA 1
ATOM 662 C C . ASN A 1 89 ? -4.789 -17.489 -10.862 1.00 94.06 89 ASN A C 1
ATOM 664 O O . ASN A 1 89 ? -5.396 -17.529 -9.792 1.00 94.06 89 ASN A O 1
ATOM 668 N N . TYR A 1 90 ? -3.731 -16.694 -11.027 1.00 96.25 90 TYR A N 1
ATOM 669 C CA . TYR A 1 90 ? -3.254 -15.798 -9.985 1.00 96.25 90 TYR A CA 1
ATOM 670 C C . TYR A 1 90 ? -4.024 -14.475 -10.016 1.00 96.25 90 TYR A C 1
ATOM 672 O O . TYR A 1 90 ? -3.946 -13.720 -10.980 1.00 96.25 90 TYR A O 1
ATOM 680 N N . VAL A 1 91 ? -4.733 -14.169 -8.927 1.00 96.06 91 VAL A N 1
ATOM 681 C CA . VAL A 1 91 ? -5.365 -12.855 -8.706 1.00 96.06 91 VAL A CA 1
ATOM 682 C C . VAL A 1 91 ? -4.620 -12.109 -7.604 1.00 96.06 91 VAL A C 1
ATOM 684 O O . VAL A 1 91 ? -4.063 -11.033 -7.821 1.00 96.06 91 VAL A O 1
ATOM 687 N N . LYS A 1 92 ? -4.567 -12.697 -6.405 1.00 96.50 92 LYS A N 1
ATOM 688 C CA . LYS A 1 92 ? -3.839 -12.143 -5.263 1.00 96.50 92 LYS A CA 1
ATOM 689 C C . LYS A 1 92 ? -3.210 -13.242 -4.418 1.00 96.50 92 LYS A C 1
ATOM 691 O O . LYS A 1 92 ? -3.851 -14.249 -4.105 1.00 96.50 92 LYS A O 1
ATOM 696 N N . GLY A 1 93 ? -1.961 -12.999 -4.032 1.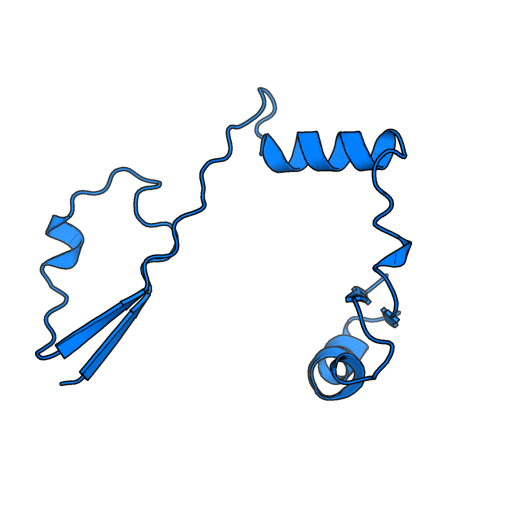00 96.31 93 GLY A N 1
ATOM 697 C CA . GLY A 1 93 ? -1.228 -13.745 -3.021 1.00 96.31 93 GLY A CA 1
ATOM 698 C C . GLY A 1 93 ? -1.222 -13.021 -1.675 1.00 96.31 93 GLY A C 1
ATOM 699 O O . GLY A 1 93 ? -1.062 -11.797 -1.637 1.00 96.31 93 GLY A O 1
ATOM 700 N N . VAL A 1 94 ? -1.375 -13.767 -0.580 1.00 96.88 94 VAL A N 1
ATOM 701 C CA . VAL A 1 94 ? -1.238 -13.262 0.797 1.00 96.88 94 VAL A CA 1
ATOM 702 C C . VAL A 1 94 ? -0.316 -14.166 1.602 1.00 96.88 94 VAL A C 1
ATOM 704 O O . VAL A 1 94 ? -0.351 -15.385 1.447 1.00 96.88 94 VAL A O 1
ATOM 707 N N . VAL A 1 95 ? 0.494 -13.578 2.478 1.00 96.81 95 VAL A N 1
ATOM 708 C CA . VAL A 1 95 ? 1.211 -14.341 3.506 1.00 96.81 95 VAL A CA 1
ATOM 709 C C . VAL A 1 95 ? 0.297 -14.467 4.719 1.00 96.81 95 VAL A C 1
ATOM 711 O O . VAL A 1 95 ? -0.342 -13.495 5.117 1.00 96.81 95 VAL A O 1
ATOM 714 N N . THR A 1 96 ? 0.197 -15.665 5.280 1.00 92.06 96 THR A N 1
ATOM 715 C CA . THR A 1 96 ? -0.508 -15.939 6.535 1.00 92.06 96 THR A CA 1
ATOM 716 C C . THR A 1 96 ? 0.499 -16.581 7.481 1.00 92.06 96 THR A C 1
ATOM 718 O O . THR A 1 96 ? 1.031 -17.639 7.154 1.00 92.06 96 THR A O 1
ATOM 721 N N . LEU A 1 97 ? 0.797 -15.885 8.580 1.00 87.56 97 LEU A N 1
ATOM 722 C CA . LEU A 1 97 ? 1.754 -16.285 9.615 1.00 87.56 97 LEU A CA 1
ATOM 723 C C . LEU A 1 97 ? 1.036 -16.897 10.817 1.00 87.56 97 LEU A C 1
ATOM 725 O O . LEU A 1 97 ? -0.100 -16.445 11.092 1.00 87.56 97 LEU A O 1
#

Nearest PDB structures (foldseek):
  3m6i-assembly1_A  TM=7.213E-01  e=1.443E-02  Neurospora crassa
  5vm2-assembly1_A  TM=5.005E-01  e=3.905E-02  Escherichia coli

Secondary structure (DSSP, 8-state):
-EEEEE-TTTTTT---GGGGTT---SEEEEE--------B-TTS-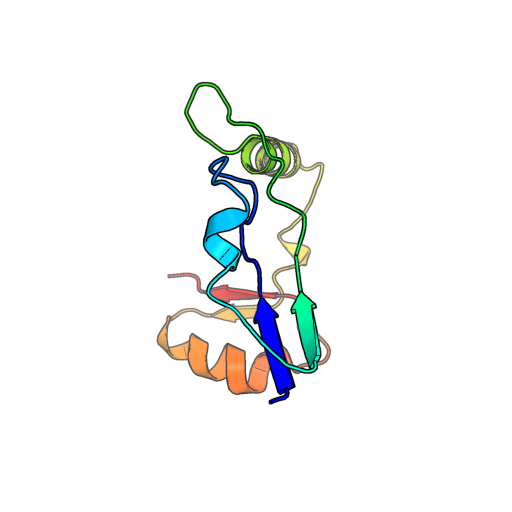BHHHHHHHHHHHTTSS--GGGEEEEESSGGGHHHHHHTGGGSTT-SEEEE--

pLDDT: mean 86.3, std 11.51, range [51.66, 98.31]

Foldseek 3Di:
DEEEDEDPCPPVPVDDPVVCVPPDDPHYHYHYDDDPPFDADPVRHTPVVVVVVVCVVVVVDDPVVLAPEEAADPVCVVVVVPPVCPDPRHRDYDYDD

Sequence (97 aa):
KQGTVLLYGHGHAGVDLSAMNQLQFLEPTLVSPVGASGGWEADGRPTTYVRALRLIERGQVDVGSLITHRYPSLDSVPRAFAADHGGPNYVKGVVTL